Protein AF-A0A1E1IS46-F1 (afdb_monomer_lite)

Foldseek 3Di:
DADVPRDPPDDGDWDWDWDQDPVRDIDTDIPVVQPPHDDDDDDDDDDD

Organism: Leishmania guyanensis (NCBI:txid5670)

Secondary structure (DSSP, 8-state):
-EETTEETTSPPPP-EEEEE-TTS-EEEEEGGGGTTS-------S---

Radius of gyration: 12.93 Å; chains: 1; bounding box: 29×30×27 Å

Sequence (48 aa):
MSCGNAKMNEPAPAFEETALMPNGAFKKISLASYKGKWVVLFFYPLDF

pLDDT: mean 92.59, std 6.92, range [61.28, 96.56]

Structure (mmCIF, N/CA/C/O backbone):
data_AF-A0A1E1IS46-F1
#
_entry.id   AF-A0A1E1IS46-F1
#
loop_
_atom_site.group_PDB
_atom_site.id
_atom_site.type_symbol
_atom_site.label_atom_id
_atom_site.label_alt_id
_atom_site.label_comp_id
_atom_site.label_asym_id
_atom_site.label_entity_id
_atom_site.label_seq_id
_atom_site.pdbx_PDB_ins_code
_atom_site.Cartn_x
_atom_site.Cartn_y
_atom_site.Cartn_z
_atom_site.occupancy
_atom_site.B_iso_or_equiv
_atom_site.auth_seq_id
_atom_site.auth_comp_id
_atom_site.auth_asym_id
_atom_site.auth_atom_id
_atom_site.pdbx_PDB_model_num
ATOM 1 N N . MET A 1 1 ? 12.971 4.193 -16.820 1.00 61.28 1 MET A N 1
ATOM 2 C CA . MET A 1 1 ? 12.716 5.277 -15.846 1.00 61.28 1 MET A CA 1
ATOM 3 C C . MET A 1 1 ? 12.352 4.644 -14.514 1.00 61.28 1 MET A C 1
ATOM 5 O O . MET A 1 1 ? 11.542 3.724 -14.513 1.00 61.28 1 MET A O 1
ATOM 9 N N . SER A 1 2 ? 12.986 5.072 -13.425 1.00 85.44 2 SER A N 1
ATOM 10 C CA . SER A 1 2 ? 12.798 4.531 -12.072 1.00 85.44 2 SER A CA 1
ATOM 11 C C . SER A 1 2 ? 12.444 5.660 -11.107 1.00 85.44 2 SER A C 1
ATOM 13 O O . SER A 1 2 ? 13.018 6.741 -11.216 1.00 85.44 2 SER A O 1
ATOM 15 N N . CYS A 1 3 ? 11.548 5.409 -10.156 1.00 83.44 3 CYS A N 1
ATOM 16 C CA . CYS A 1 3 ? 11.283 6.295 -9.024 1.00 83.44 3 CYS A CA 1
ATOM 17 C C . CYS A 1 3 ? 11.642 5.538 -7.741 1.00 83.44 3 CYS A C 1
ATOM 19 O O . CYS A 1 3 ? 10.927 4.620 -7.336 1.00 83.44 3 CYS A O 1
ATOM 21 N N . GLY A 1 4 ? 12.800 5.847 -7.149 1.00 91.62 4 GLY A N 1
ATOM 22 C CA . GLY A 1 4 ? 13.386 5.011 -6.097 1.00 91.62 4 GLY A CA 1
ATOM 23 C C . GLY A 1 4 ? 13.519 3.552 -6.557 1.00 91.62 4 GLY A C 1
ATOM 24 O O . GLY A 1 4 ? 14.027 3.282 -7.648 1.00 91.62 4 GLY A O 1
ATOM 25 N N . ASN A 1 5 ? 13.000 2.620 -5.754 1.00 92.31 5 ASN A N 1
ATOM 26 C CA . ASN A 1 5 ? 12.988 1.188 -6.076 1.00 92.31 5 ASN A CA 1
ATOM 27 C C . ASN A 1 5 ? 11.821 0.770 -6.993 1.00 92.31 5 ASN A C 1
ATOM 29 O O . ASN A 1 5 ? 11.747 -0.393 -7.378 1.00 92.31 5 ASN A O 1
ATOM 33 N N . ALA A 1 6 ? 10.906 1.679 -7.350 1.00 94.31 6 ALA A N 1
ATOM 34 C CA . ALA A 1 6 ? 9.813 1.389 -8.273 1.00 94.31 6 ALA A CA 1
ATOM 35 C C . ALA A 1 6 ? 10.267 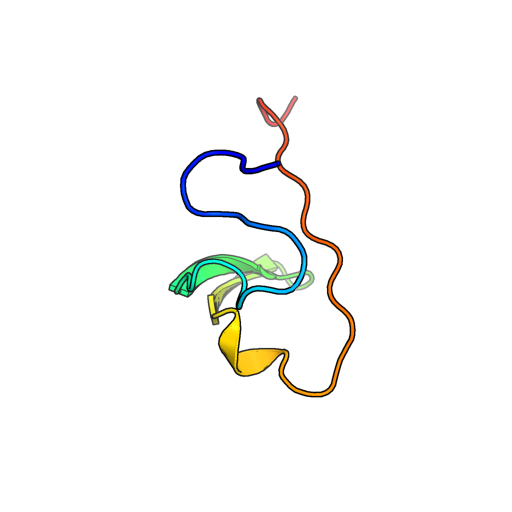1.578 -9.729 1.00 94.31 6 ALA A C 1
ATOM 37 O O . ALA A 1 6 ? 10.728 2.655 -10.124 1.00 94.31 6 ALA A O 1
ATOM 38 N N . LYS A 1 7 ? 10.123 0.528 -10.542 1.00 95.38 7 LYS A N 1
ATOM 39 C CA . LYS A 1 7 ? 10.560 0.492 -11.943 1.00 95.38 7 LYS A CA 1
ATOM 40 C C . LYS A 1 7 ? 9.492 -0.125 -12.841 1.00 95.38 7 LYS A C 1
ATOM 42 O O . LYS A 1 7 ? 8.812 -1.071 -12.456 1.00 95.38 7 LYS A O 1
ATOM 47 N N . MET A 1 8 ? 9.341 0.422 -14.048 1.00 93.81 8 MET A N 1
ATOM 48 C CA . MET A 1 8 ? 8.397 -0.102 -15.041 1.00 93.81 8 MET A CA 1
ATOM 49 C C . MET A 1 8 ? 8.801 -1.520 -15.468 1.00 93.81 8 MET A C 1
ATOM 51 O O . MET A 1 8 ? 9.980 -1.765 -15.708 1.00 93.81 8 MET A O 1
ATOM 55 N N . ASN A 1 9 ? 7.822 -2.419 -15.603 1.00 94.44 9 ASN A N 1
ATOM 56 C CA . ASN A 1 9 ? 7.998 -3.838 -15.955 1.00 94.44 9 ASN A CA 1
ATOM 57 C C . ASN A 1 9 ? 8.820 -4.674 -14.951 1.00 94.44 9 ASN A C 1
ATOM 59 O O . ASN A 1 9 ? 9.098 -5.839 -15.225 1.00 94.44 9 ASN A O 1
ATOM 63 N N . GLU A 1 10 ? 9.169 -4.123 -13.788 1.00 94.56 10 GLU A N 1
ATOM 64 C CA . GLU A 1 10 ? 9.755 -4.868 -12.671 1.00 94.56 10 GLU A CA 1
ATOM 65 C C . GLU A 1 10 ? 8.704 -5.087 -11.566 1.00 94.56 10 GLU A C 1
ATOM 67 O O . GLU A 1 10 ? 7.702 -4.364 -11.512 1.00 94.56 10 GLU A O 1
ATOM 72 N N . PRO A 1 11 ? 8.893 -6.075 -10.669 1.00 94.69 11 PRO A N 1
ATOM 73 C CA . PRO A 1 11 ? 8.026 -6.240 -9.509 1.00 94.69 11 PRO A CA 1
ATOM 74 C C . PRO A 1 11 ? 7.951 -4.952 -8.680 1.00 94.69 11 PRO A C 1
ATOM 76 O O . PRO A 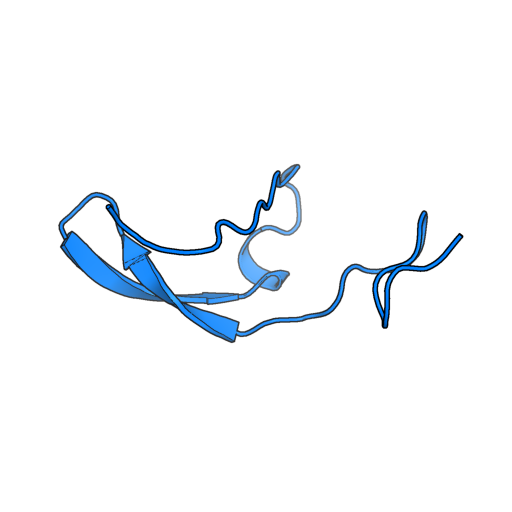1 11 ? 8.975 -4.380 -8.305 1.00 94.69 11 PRO A O 1
ATOM 79 N N . ALA A 1 12 ? 6.732 -4.506 -8.372 1.00 94.81 12 ALA A N 1
ATOM 80 C CA . ALA A 1 12 ? 6.535 -3.354 -7.502 1.00 94.81 12 ALA A CA 1
ATOM 81 C C . ALA A 1 12 ? 7.108 -3.627 -6.091 1.00 94.81 12 ALA A C 1
ATOM 83 O O . ALA A 1 12 ? 7.048 -4.774 -5.628 1.00 94.81 12 ALA A O 1
ATOM 84 N N . PRO A 1 13 ? 7.647 -2.604 -5.397 1.00 95.81 13 PRO A N 1
ATOM 85 C CA . PRO A 1 13 ? 8.211 -2.769 -4.061 1.00 95.81 13 PRO A CA 1
ATOM 86 C C . PRO A 1 13 ? 7.209 -3.403 -3.096 1.00 95.81 13 PRO A C 1
ATOM 88 O O . PRO A 1 13 ? 6.0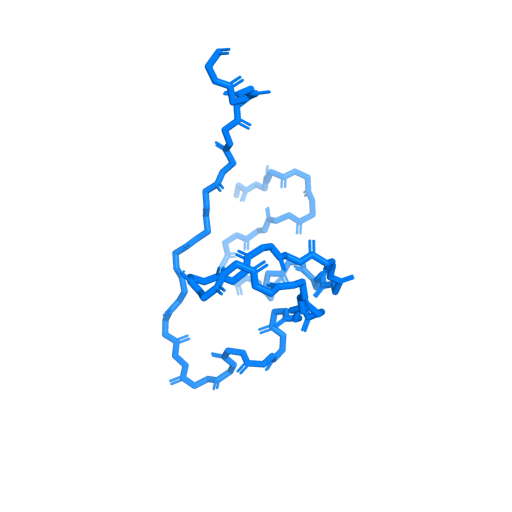79 -2.931 -2.954 1.00 95.81 13 PRO A O 1
ATOM 91 N N . ALA A 1 14 ? 7.625 -4.483 -2.436 1.00 95.31 14 ALA A N 1
ATOM 92 C CA . ALA A 1 14 ? 6.797 -5.137 -1.438 1.00 95.31 14 ALA A CA 1
ATOM 93 C C . ALA A 1 14 ? 6.590 -4.208 -0.235 1.00 95.31 14 ALA A C 1
ATOM 95 O O . ALA A 1 14 ? 7.531 -3.579 0.243 1.00 95.31 14 ALA A O 1
ATOM 96 N N . PHE A 1 15 ? 5.361 -4.173 0.267 1.00 95.06 15 PHE A N 1
ATOM 97 C CA . PHE A 1 15 ? 5.015 -3.545 1.533 1.00 95.06 15 PHE A CA 1
ATOM 98 C C . PHE A 1 15 ? 4.093 -4.474 2.317 1.00 95.06 15 PHE A C 1
ATOM 100 O O . PHE A 1 15 ? 3.334 -5.252 1.725 1.00 95.06 15 PHE A O 1
ATOM 107 N N . GLU A 1 16 ? 4.162 -4.370 3.639 1.00 96.25 16 GLU A N 1
ATOM 108 C CA . GLU A 1 16 ? 3.199 -4.944 4.567 1.00 96.25 16 GLU A CA 1
ATOM 109 C C . GLU A 1 16 ? 2.972 -3.934 5.684 1.00 96.25 16 GLU A C 1
ATOM 111 O O . GLU A 1 16 ? 3.820 -3.774 6.553 1.00 96.25 16 GLU A O 1
ATOM 116 N N . GLU A 1 17 ? 1.835 -3.249 5.648 1.00 95.06 17 GLU A N 1
ATOM 117 C CA . GLU A 1 17 ? 1.559 -2.145 6.564 1.00 95.06 17 GLU A CA 1
ATOM 118 C C . GLU A 1 17 ? 0.133 -2.192 7.098 1.00 95.06 17 GLU A C 1
ATOM 120 O O . GLU A 1 17 ? -0.753 -2.854 6.547 1.00 95.06 17 GLU A O 1
ATOM 125 N N . THR A 1 18 ? -0.087 -1.503 8.215 1.00 96.06 18 THR A N 1
ATOM 126 C CA . THR A 1 18 ? -1.417 -1.393 8.818 1.00 96.06 18 THR A CA 1
ATOM 127 C C . THR A 1 18 ? -2.227 -0.339 8.074 1.00 96.06 18 THR A C 1
ATOM 129 O O . THR A 1 18 ? -1.805 0.806 7.961 1.00 96.06 18 THR A O 1
ATOM 132 N N . ALA A 1 19 ? -3.407 -0.719 7.595 1.00 95.19 19 ALA A N 1
ATOM 133 C CA . ALA A 1 19 ? -4.336 0.158 6.902 1.00 95.19 19 ALA A CA 1
ATOM 134 C C . ALA A 1 19 ? -5.678 0.227 7.637 1.00 95.19 19 ALA A C 1
ATOM 136 O O . ALA A 1 19 ? -6.114 -0.743 8.268 1.00 95.19 19 ALA A O 1
ATOM 137 N N . LEU A 1 20 ? -6.347 1.371 7.509 1.00 94.25 20 LEU A N 1
ATOM 138 C CA . LEU A 1 20 ? -7.734 1.543 7.916 1.00 94.25 20 LEU A CA 1
ATOM 139 C C . LEU A 1 20 ? -8.650 0.993 6.816 1.00 94.25 20 LEU A C 1
ATOM 141 O O . LEU A 1 20 ? -8.639 1.462 5.679 1.00 94.25 20 LEU A O 1
ATOM 145 N N . MET A 1 21 ? -9.426 -0.032 7.149 1.00 94.94 21 MET A N 1
ATOM 146 C CA . MET A 1 21 ? -10.355 -0.679 6.226 1.00 94.94 21 MET A CA 1
ATOM 147 C C . MET A 1 21 ? -11.675 0.108 6.125 1.00 94.94 21 MET A C 1
ATOM 149 O O . MET A 1 21 ? -12.010 0.864 7.037 1.00 94.94 21 MET A O 1
ATOM 153 N N . PRO A 1 22 ? -12.500 -0.123 5.083 1.00 93.31 22 PRO A N 1
ATOM 154 C CA . PRO A 1 22 ? -13.781 0.578 4.909 1.00 93.31 22 PRO A CA 1
ATOM 155 C C . PRO A 1 22 ? -14.769 0.420 6.075 1.00 93.31 22 PRO A C 1
ATOM 157 O O . PRO A 1 22 ? -15.664 1.238 6.246 1.00 93.31 22 PRO A O 1
ATOM 160 N N . ASN A 1 23 ? -14.620 -0.636 6.877 1.00 94.38 23 ASN A N 1
ATOM 161 C CA . ASN A 1 23 ? -15.427 -0.897 8.069 1.00 94.38 23 ASN A CA 1
ATOM 162 C C . ASN A 1 23 ? -14.872 -0.235 9.347 1.00 94.38 23 ASN A C 1
ATOM 164 O O . ASN A 1 23 ? -15.337 -0.555 10.437 1.00 94.38 23 ASN A O 1
ATOM 168 N 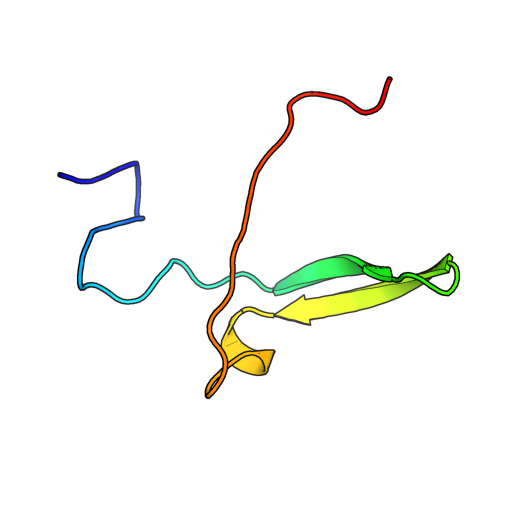N . GLY A 1 24 ? -13.853 0.622 9.238 1.00 94.31 24 GLY A N 1
ATOM 169 C CA . GLY A 1 24 ? -13.204 1.284 10.372 1.00 94.31 24 GLY A CA 1
ATOM 170 C C . GLY A 1 24 ? -12.234 0.399 11.162 1.00 94.31 24 GLY A C 1
ATOM 171 O O . GLY A 1 24 ? -11.652 0.858 12.141 1.00 94.31 24 GLY A O 1
ATOM 172 N N . ALA A 1 25 ? -12.032 -0.860 10.759 1.00 96.19 25 ALA A N 1
ATOM 173 C CA . ALA A 1 25 ? -11.082 -1.746 11.420 1.00 96.19 25 ALA A CA 1
ATOM 174 C C . ALA A 1 25 ? -9.658 -1.535 10.894 1.00 96.19 25 ALA A C 1
ATOM 176 O O . ALA A 1 25 ? -9.444 -1.339 9.696 1.00 96.19 25 ALA A O 1
ATOM 177 N N . PHE A 1 26 ? -8.670 -1.673 11.775 1.00 96.38 26 PHE A N 1
ATOM 178 C CA . PHE A 1 26 ? -7.271 -1.753 11.369 1.00 96.38 26 PHE A CA 1
ATOM 179 C C . PHE A 1 26 ? -6.932 -3.169 10.916 1.00 96.38 26 PHE A C 1
ATOM 181 O O . PHE A 1 26 ? -7.203 -4.146 11.616 1.00 96.38 26 PHE A O 1
ATOM 188 N N . LYS A 1 27 ? -6.315 -3.286 9.742 1.00 95.56 27 LYS A N 1
ATOM 189 C CA . LYS A 1 27 ? -5.853 -4.564 9.204 1.00 95.56 27 LYS A CA 1
ATOM 190 C C . LYS A 1 27 ? -4.479 -4.403 8.573 1.00 95.56 27 LYS A C 1
ATOM 192 O O . LYS A 1 27 ? -4.218 -3.415 7.896 1.00 95.56 27 LYS A O 1
ATOM 197 N N . LYS A 1 28 ? -3.622 -5.410 8.738 1.00 96.12 28 LYS A N 1
ATOM 198 C CA . LYS A 1 28 ? -2.392 -5.518 7.952 1.00 96.12 28 LYS A CA 1
ATOM 199 C C . LYS A 1 28 ? -2.710 -5.881 6.504 1.00 96.12 28 LYS A C 1
ATOM 201 O O . LYS A 1 28 ? -3.361 -6.895 6.240 1.00 96.12 28 LYS A O 1
ATOM 206 N N . ILE A 1 29 ? -2.235 -5.059 5.580 1.00 95.81 29 ILE A N 1
ATOM 207 C CA . ILE 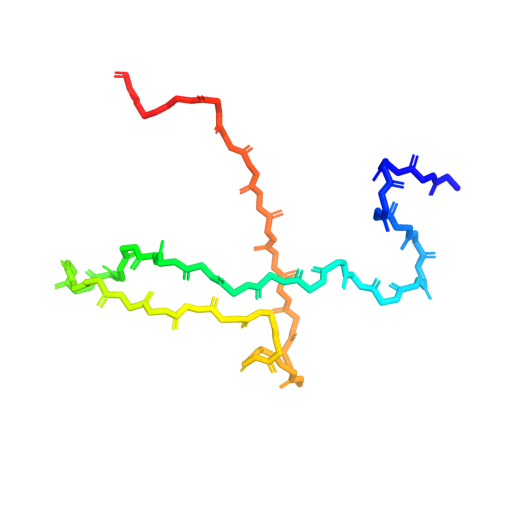A 1 29 ? -2.337 -5.264 4.140 1.00 95.81 29 ILE A CA 1
ATOM 208 C C . ILE A 1 29 ? -0.932 -5.456 3.587 1.00 95.81 29 ILE A C 1
ATOM 210 O O . ILE A 1 29 ? -0.033 -4.676 3.885 1.00 95.81 29 ILE A O 1
ATOM 214 N N . SER A 1 30 ? -0.764 -6.467 2.737 1.00 96.25 30 SER A N 1
ATOM 215 C CA . SER A 1 30 ? 0.456 -6.657 1.959 1.00 96.25 30 SER A CA 1
ATOM 216 C C . SER A 1 30 ? 0.175 -6.583 0.467 1.00 96.25 30 SER A C 1
ATOM 218 O O . SER A 1 30 ? -0.878 -7.030 -0.001 1.00 96.25 30 SER A O 1
ATOM 220 N N . LEU A 1 31 ? 1.142 -6.091 -0.309 1.00 94.19 31 LEU A N 1
ATOM 221 C CA . LEU A 1 31 ? 1.041 -6.087 -1.773 1.00 94.19 31 LEU A CA 1
ATOM 222 C C . LEU A 1 31 ? 0.823 -7.503 -2.337 1.00 94.19 31 LEU A C 1
ATOM 224 O O . LEU A 1 31 ? 0.083 -7.698 -3.300 1.00 94.19 31 LEU A O 1
ATOM 228 N N . ALA A 1 32 ? 1.421 -8.512 -1.697 1.00 95.06 32 ALA A N 1
ATOM 229 C CA . ALA A 1 32 ? 1.294 -9.911 -2.092 1.00 95.06 32 ALA A CA 1
ATOM 230 C C . ALA A 1 32 ? -0.154 -10.429 -2.034 1.00 95.06 32 ALA A C 1
ATOM 232 O O . ALA A 1 32 ? -0.512 -11.304 -2.824 1.00 95.06 32 ALA A O 1
ATOM 233 N N . SER A 1 33 ? -0.996 -9.874 -1.153 1.00 95.12 33 SER A N 1
ATOM 234 C CA . SER A 1 33 ? -2.405 -10.273 -1.024 1.00 95.12 33 SER A CA 1
ATOM 235 C C . SER A 1 33 ? -3.268 -9.915 -2.244 1.00 95.12 33 SER A C 1
ATOM 237 O O . SER A 1 33 ? -4.352 -10.471 -2.411 1.00 95.12 33 SER A O 1
ATOM 239 N N . TYR A 1 34 ? -2.775 -9.043 -3.131 1.00 95.31 34 TYR A N 1
ATOM 240 C CA . TYR A 1 34 ? -3.472 -8.618 -4.346 1.00 95.31 34 TYR A CA 1
ATOM 241 C C . TYR A 1 34 ? -3.015 -9.338 -5.619 1.00 95.31 34 TYR A C 1
ATOM 243 O O . TYR A 1 34 ? -3.454 -8.979 -6.714 1.00 95.31 34 TYR A O 1
ATOM 251 N N . LYS A 1 35 ? -2.153 -10.361 -5.518 1.00 94.25 35 LYS A N 1
ATOM 252 C CA . LYS A 1 35 ? -1.755 -11.151 -6.692 1.00 94.25 35 LYS A CA 1
ATOM 253 C C . LYS A 1 35 ? -2.991 -11.682 -7.430 1.00 94.25 35 LYS A C 1
ATOM 255 O O . LYS A 1 35 ? -3.920 -12.203 -6.821 1.00 94.25 35 LYS A O 1
ATOM 260 N N . GLY A 1 36 ? -2.984 -11.545 -8.755 1.00 95.31 36 GLY A N 1
ATOM 261 C CA . GLY A 1 36 ? -4.114 -11.910 -9.617 1.00 95.31 36 GLY A CA 1
ATOM 262 C C . GLY A 1 36 ? -5.140 -10.792 -9.837 1.00 95.31 36 GLY A C 1
ATOM 263 O O . GLY A 1 36 ? -6.082 -10.990 -10.599 1.00 95.31 36 GLY A O 1
ATOM 264 N N . LYS A 1 37 ? -4.962 -9.615 -9.223 1.00 96.56 37 LYS A N 1
ATOM 265 C CA . LYS A 1 37 ? -5.766 -8.413 -9.478 1.00 96.56 37 LYS A CA 1
ATOM 266 C C . LYS A 1 37 ? -4.865 -7.256 -9.896 1.00 96.56 37 LYS A C 1
ATOM 268 O O . LYS A 1 37 ? -3.737 -7.136 -9.425 1.00 96.56 37 LYS A O 1
ATOM 273 N N . TRP A 1 38 ? -5.386 -6.384 -10.753 1.00 96.25 38 TRP A N 1
ATOM 274 C CA . TRP A 1 38 ? -4.771 -5.080 -10.979 1.00 96.25 38 TRP A CA 1
ATOM 275 C C . TRP A 1 38 ? -4.999 -4.194 -9.755 1.00 96.25 38 TRP A C 1
ATOM 277 O O . TRP A 1 38 ? -6.094 -4.175 -9.193 1.00 96.25 38 TRP A O 1
ATOM 287 N N . VAL A 1 39 ? -3.957 -3.475 -9.345 1.00 95.94 39 VAL A N 1
ATOM 288 C CA . VAL A 1 39 ? -3.974 -2.587 -8.179 1.00 95.94 39 VAL A CA 1
ATOM 289 C C . VAL A 1 39 ? -3.569 -1.193 -8.623 1.00 95.94 39 VAL A C 1
ATOM 291 O O . VAL A 1 39 ? -2.568 -1.030 -9.316 1.00 95.94 39 VAL A O 1
ATOM 294 N N . VAL A 1 40 ? -4.331 -0.195 -8.185 1.00 95.94 40 VAL A N 1
ATOM 295 C CA . VAL A 1 40 ? -3.966 1.218 -8.293 1.00 95.94 40 VAL A CA 1
ATOM 296 C C . VAL A 1 40 ? -3.623 1.705 -6.889 1.00 95.94 40 VAL A C 1
ATOM 298 O O . VAL A 1 40 ? -4.467 1.654 -5.998 1.00 95.94 40 VAL A O 1
ATOM 301 N N . LEU A 1 41 ? -2.378 2.139 -6.690 1.00 95.38 41 LEU A N 1
ATOM 302 C CA . LEU A 1 41 ? -1.865 2.684 -5.432 1.00 95.38 41 LEU A CA 1
ATOM 303 C C . LEU A 1 41 ? -1.490 4.151 -5.651 1.00 95.38 41 LEU A C 1
ATOM 305 O O . LEU A 1 41 ? -0.784 4.466 -6.608 1.00 95.38 41 LEU A O 1
ATOM 309 N N . PHE A 1 42 ? -1.938 5.032 -4.762 1.00 94.62 42 PHE A N 1
ATOM 310 C CA . PHE A 1 42 ? -1.631 6.458 -4.799 1.00 94.62 42 PHE A CA 1
ATOM 311 C C . PHE A 1 42 ? -1.230 6.941 -3.405 1.00 94.62 42 PHE A C 1
ATOM 313 O O . PHE A 1 42 ? -1.742 6.451 -2.401 1.00 94.62 42 PHE A O 1
ATOM 320 N N . PHE A 1 43 ? -0.306 7.898 -3.357 1.00 93.94 43 PHE A N 1
ATOM 321 C CA . PHE A 1 43 ? 0.123 8.561 -2.129 1.00 93.94 43 PHE A CA 1
ATOM 322 C C . PHE A 1 43 ? -0.456 9.973 -2.102 1.00 93.94 43 PHE A C 1
ATOM 324 O O . PHE A 1 43 ? -0.515 10.634 -3.141 1.00 93.94 43 PHE A O 1
ATOM 331 N N . TYR A 1 44 ? -0.859 10.436 -0.924 1.00 94.38 44 TYR A N 1
ATOM 332 C CA . TYR A 1 44 ? -1.344 11.794 -0.698 1.00 94.38 44 TYR A CA 1
ATOM 333 C C . TYR A 1 44 ? -0.616 12.401 0.518 1.00 94.38 44 TYR A C 1
ATOM 335 O O . TYR A 1 44 ? -0.186 11.652 1.395 1.00 94.38 44 TYR A O 1
ATOM 343 N N . PRO A 1 45 ? -0.388 13.728 0.544 1.00 91.31 45 PRO A N 1
ATOM 344 C CA . PRO A 1 45 ? 0.553 14.343 1.483 1.00 91.31 45 PRO A CA 1
ATOM 345 C C . PRO A 1 45 ? 0.026 14.478 2.916 1.00 91.31 45 PRO A C 1
ATOM 347 O O . PRO A 1 45 ? 0.811 14.371 3.854 1.00 91.31 45 PRO A O 1
ATOM 350 N N . LEU A 1 46 ? -1.267 14.747 3.095 1.00 83.69 46 LEU A N 1
ATOM 351 C CA . LEU A 1 46 ? -1.881 14.963 4.403 1.00 83.69 46 LEU A CA 1
ATOM 352 C C . LEU A 1 46 ? -3.393 14.735 4.308 1.00 83.69 46 LEU A C 1
ATOM 354 O O . LEU A 1 46 ? -4.002 15.089 3.295 1.00 83.69 46 LEU A O 1
ATOM 358 N N . ASP A 1 47 ? -3.976 14.160 5.357 1.00 74.38 47 ASP A N 1
ATOM 359 C CA . ASP A 1 47 ? -5.421 14.185 5.577 1.00 74.38 47 ASP A CA 1
ATOM 360 C C . ASP A 1 47 ? -5.816 15.581 6.076 1.00 74.38 47 ASP A C 1
ATOM 362 O O . ASP A 1 47 ? -5.296 15.994 7.106 1.00 74.38 47 ASP A O 1
ATOM 366 N N . PHE A 1 48 ? -6.679 16.260 5.306 1.00 70.38 48 PHE A N 1
ATOM 367 C CA . PHE A 1 48 ? -7.311 17.581 5.519 1.00 70.38 48 PHE A CA 1
ATOM 368 C C . PHE A 1 48 ? -6.591 18.601 6.418 1.00 70.38 48 PHE A C 1
ATOM 370 O O . PHE A 1 48 ? -6.626 18.461 7.660 1.00 70.38 48 PHE A O 1
#

InterPro domains:
  IPR000866 Alkyl hydroperoxide reductase subunit C/ Thiol specific antioxidant [PF00578] (9-48)
  IPR036249 Thioredoxin-like superfamily [SSF52833] (7-48)
  IPR050217 Thiol-specific antioxidant peroxiredo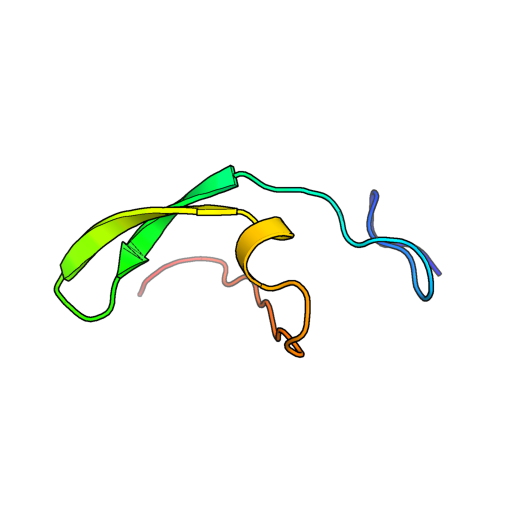xin [PTHR10681] (5-48)